Protein AF-A0A533RVC5-F1 (afdb_monomer_lite)

pLDDT: mean 84.2, std 9.55, range [47.84, 96.5]

Foldseek 3Di:
DEAEEQDDDQPDVCSVVVVVCCVPPVVYHYAHWDFPDWDDDPQWIWTWIARPVVRDIDIDTHNDDDDPDDDDDDPCNLVLLQQDPDEAEAEDAPVVVVVCVVVCVCVSNVVSRYHYDHDDDPLQDQCVVVVAAEDEDQDPVCQVRCCPRNVHHYHYDHPVVVSVVRND

Radius of gyration: 20.1 Å; chains: 1; bounding box: 45×34×50 Å

Secondary structure (DSSP, 8-state):
-EEEESS----STTHHHHHHHHHHTS--EEEES-EEEEEEETTEEEEEEEETTTTEEEEEEES-----PPP---TTHHHHHHH--S-EEEEE-HHHHHHHHHTTHHHHHHHTTEEEEES--GGGS-TTTTT--EEEES-HHHHHHHHHHS--EEEE--HHHHHHHH--

Structure (mmCIF, N/CA/C/O backbone):
data_AF-A0A533RVC5-F1
#
_entry.id   AF-A0A533RVC5-F1
#
loop_
_atom_site.group_PDB
_atom_site.id
_atom_site.type_symbol
_atom_site.label_atom_id
_atom_site.label_alt_id
_atom_site.label_comp_id
_atom_site.label_asym_id
_atom_site.label_entity_id
_atom_site.label_seq_id
_atom_site.pdbx_PDB_ins_code
_atom_site.Cartn_x
_atom_site.Cartn_y
_atom_site.Cartn_z
_atom_site.occupancy
_atom_site.B_iso_or_equiv
_atom_site.auth_seq_id
_atom_site.auth_comp_id
_atom_site.auth_asym_id
_atom_site.auth_atom_id
_atom_site.pdbx_PDB_model_num
ATOM 1 N N . ALA A 1 1 ? -3.484 5.896 18.925 1.00 89.25 1 ALA A N 1
ATOM 2 C CA . ALA A 1 1 ? -4.222 5.817 17.637 1.00 89.25 1 ALA A CA 1
ATOM 3 C C . ALA A 1 1 ? -5.089 4.557 17.621 1.00 89.25 1 ALA A C 1
ATOM 5 O O . ALA A 1 1 ? -4.753 3.626 18.343 1.00 89.25 1 ALA A O 1
ATOM 6 N N . TYR A 1 2 ? -6.160 4.513 16.820 1.00 93.38 2 TYR A N 1
ATOM 7 C CA . TYR A 1 2 ? -7.021 3.329 16.668 1.00 93.38 2 TYR A CA 1
ATOM 8 C C . TYR A 1 2 ? -6.838 2.712 15.279 1.00 93.38 2 TYR A C 1
ATOM 10 O O . TYR A 1 2 ? -6.911 3.425 14.279 1.00 93.38 2 TYR A O 1
ATOM 18 N N . ILE A 1 3 ? -6.613 1.399 15.211 1.00 94.94 3 ILE A N 1
ATOM 19 C CA . ILE A 1 3 ? -6.470 0.649 13.959 1.00 94.94 3 ILE A CA 1
ATOM 20 C C . ILE A 1 3 ? -7.536 -0.441 13.911 1.00 94.94 3 ILE A C 1
ATOM 22 O O . ILE A 1 3 ? -7.457 -1.431 14.636 1.00 94.94 3 ILE A O 1
ATOM 26 N N . PHE A 1 4 ? -8.513 -0.278 13.020 1.00 95.00 4 PHE A N 1
ATOM 27 C CA . PHE A 1 4 ? -9.471 -1.333 12.701 1.00 95.00 4 PHE A CA 1
ATOM 28 C C . PHE A 1 4 ? -8.859 -2.309 11.696 1.00 95.00 4 PHE A C 1
ATOM 30 O O . PHE A 1 4 ? -8.361 -1.897 10.645 1.00 95.00 4 PHE A O 1
ATOM 37 N N . TYR A 1 5 ? -8.899 -3.601 12.006 1.00 93.88 5 TYR A N 1
ATOM 38 C CA . TYR A 1 5 ? -8.309 -4.644 11.169 1.00 93.88 5 TYR A CA 1
ATOM 39 C C . TYR A 1 5 ? -9.141 -5.931 11.185 1.00 93.88 5 TYR A C 1
ATOM 41 O O . TYR A 1 5 ? -9.914 -6.175 12.102 1.00 93.88 5 TYR A O 1
ATOM 49 N N . ILE A 1 6 ? -8.965 -6.788 10.178 1.00 89.12 6 ILE A N 1
ATOM 50 C CA . ILE A 1 6 ? -9.551 -8.143 10.164 1.00 89.12 6 ILE A CA 1
ATOM 51 C C . ILE A 1 6 ? -8.480 -9.149 10.588 1.00 89.12 6 ILE A C 1
ATOM 53 O O . ILE A 1 6 ? -8.647 -9.876 11.567 1.00 89.12 6 ILE A O 1
ATOM 57 N N . ASP A 1 7 ? -7.355 -9.101 9.868 1.00 89.00 7 ASP A N 1
ATOM 58 C CA . ASP A 1 7 ? -6.158 -9.899 10.101 1.00 89.00 7 ASP A CA 1
ATOM 59 C C . ASP A 1 7 ? -4.928 -8.989 10.030 1.00 89.00 7 ASP A C 1
ATOM 61 O O . ASP A 1 7 ? -4.792 -8.186 9.099 1.00 89.00 7 ASP A O 1
ATOM 65 N N . ILE A 1 8 ? -4.023 -9.119 10.999 1.00 87.69 8 ILE A N 1
ATOM 66 C CA . ILE A 1 8 ? -2.701 -8.490 10.943 1.00 87.69 8 ILE A CA 1
ATOM 67 C C . ILE A 1 8 ? -1.817 -9.358 10.045 1.00 87.69 8 ILE A C 1
ATOM 69 O O . ILE A 1 8 ? -1.720 -10.570 10.222 1.00 87.69 8 ILE A O 1
ATOM 73 N N . ARG A 1 9 ? -1.192 -8.740 9.038 1.00 83.75 9 ARG A N 1
ATOM 74 C CA . ARG A 1 9 ? -0.320 -9.423 8.072 1.00 83.75 9 ARG A CA 1
ATOM 75 C C . ARG A 1 9 ? 1.128 -8.995 8.278 1.00 83.75 9 ARG A C 1
ATOM 77 O O . ARG A 1 9 ? 1.639 -8.134 7.569 1.00 83.75 9 ARG A O 1
ATOM 84 N N . SER A 1 10 ? 1.779 -9.628 9.244 1.00 88.38 10 SER A N 1
ATOM 85 C CA . SER A 1 10 ? 3.128 -9.325 9.741 1.00 88.38 10 SER A CA 1
ATOM 86 C C . SER A 1 10 ? 4.141 -10.442 9.436 1.00 88.38 10 SER A C 1
ATOM 88 O O . SER A 1 10 ? 5.075 -10.674 10.189 1.00 88.38 10 SER A O 1
ATOM 90 N N . GLY A 1 11 ? 4.009 -11.142 8.304 1.00 73.06 11 GLY A N 1
ATOM 91 C CA . GLY A 1 11 ? 4.849 -12.312 7.979 1.00 73.06 11 GLY A CA 1
ATOM 92 C C . GLY A 1 11 ? 6.324 -12.031 7.630 1.00 73.06 11 GLY A C 1
ATOM 93 O O . GLY A 1 11 ? 7.017 -12.939 7.177 1.00 73.06 11 GLY A O 1
ATOM 94 N N . GLY A 1 12 ? 6.800 -10.789 7.760 1.00 74.62 12 GLY A N 1
ATOM 95 C CA . GLY A 1 12 ? 8.182 -10.390 7.473 1.00 74.62 12 GLY A CA 1
ATOM 96 C C . GLY A 1 12 ? 9.062 -10.361 8.728 1.00 74.62 12 GLY A C 1
ATOM 97 O O . GLY A 1 12 ? 8.568 -10.195 9.840 1.00 74.62 12 GLY A O 1
ATOM 98 N N . LYS A 1 13 ? 10.388 -10.472 8.563 1.00 69.94 13 LYS A N 1
ATOM 99 C CA . LYS A 1 13 ? 11.336 -10.345 9.686 1.00 69.94 13 LYS A CA 1
ATOM 100 C C . LYS A 1 13 ? 11.194 -8.964 10.344 1.00 69.94 13 LYS A C 1
ATOM 102 O O . LYS A 1 13 ? 11.327 -7.955 9.653 1.00 69.94 13 LYS A O 1
ATOM 107 N N . GLY A 1 14 ? 10.966 -8.921 11.658 1.00 80.00 14 GLY A N 1
ATOM 108 C CA . GLY A 1 14 ? 10.821 -7.673 12.416 1.00 80.00 14 GLY A CA 1
ATOM 109 C C . GLY A 1 14 ? 9.409 -7.072 12.405 1.00 80.00 14 GLY A C 1
ATOM 110 O O . GLY A 1 14 ? 9.204 -6.011 12.990 1.00 80.00 14 GLY A O 1
ATOM 111 N N . TYR A 1 15 ? 8.448 -7.672 11.693 1.00 82.75 15 TYR A N 1
ATOM 112 C CA . TYR A 1 15 ? 7.117 -7.076 11.519 1.00 82.75 15 TYR A CA 1
ATOM 113 C C . TYR A 1 15 ? 6.226 -7.337 12.730 1.00 82.75 15 TYR A C 1
ATOM 115 O O . TYR A 1 15 ? 5.470 -6.454 13.124 1.00 82.75 15 TYR A O 1
ATOM 123 N N . GLU A 1 16 ? 6.326 -8.519 13.333 1.00 86.69 16 GLU A N 1
ATOM 124 C CA . GLU A 1 16 ? 5.582 -8.831 14.552 1.00 86.69 16 GLU A CA 1
ATOM 125 C C . GLU A 1 16 ? 6.093 -7.987 15.722 1.00 86.69 16 GLU A C 1
ATOM 127 O O . GLU A 1 16 ? 5.313 -7.416 16.47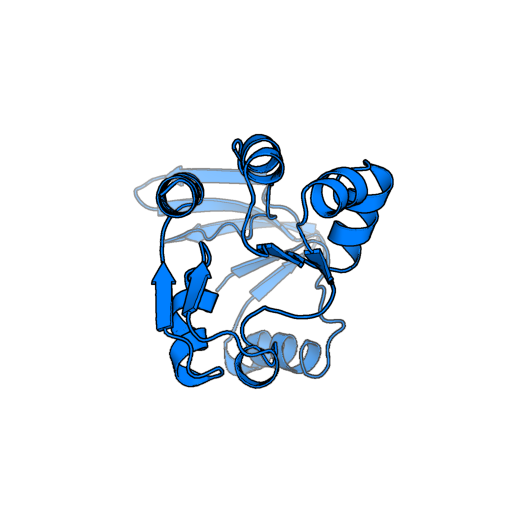8 1.00 86.69 16 GLU A O 1
ATOM 132 N N . GLU A 1 17 ? 7.411 -7.810 15.808 1.00 89.44 17 GLU A N 1
ATOM 133 C CA . GLU A 1 17 ? 8.057 -6.932 16.777 1.00 89.44 17 GLU A CA 1
ATOM 134 C C . GLU A 1 17 ? 7.629 -5.475 16.583 1.00 89.44 17 GLU A C 1
ATOM 136 O O . GLU A 1 17 ? 7.423 -4.760 17.559 1.00 89.44 17 GLU A O 1
ATOM 141 N N . PHE A 1 18 ? 7.435 -5.038 15.334 1.00 89.88 18 PHE A N 1
ATOM 142 C CA . PHE A 1 18 ? 6.899 -3.711 15.040 1.00 89.88 18 PHE A CA 1
ATOM 143 C C . PHE A 1 18 ? 5.457 -3.550 15.535 1.00 89.88 18 PHE A C 1
ATOM 145 O O . PHE A 1 18 ? 5.139 -2.535 16.152 1.00 89.88 18 PHE A O 1
ATOM 152 N N . VAL A 1 19 ? 4.590 -4.540 15.290 1.00 91.44 19 VAL A N 1
ATOM 153 C CA . VAL A 1 19 ? 3.204 -4.525 15.787 1.00 91.44 19 VAL A CA 1
ATOM 154 C C . VAL A 1 19 ? 3.195 -4.501 17.313 1.00 91.44 19 VAL A C 1
ATOM 156 O O . VAL A 1 19 ? 2.523 -3.658 17.901 1.00 91.44 19 VAL A O 1
ATOM 159 N N . LYS A 1 20 ? 3.988 -5.369 17.949 1.00 92.50 20 LYS A N 1
ATOM 160 C CA . LYS A 1 20 ? 4.125 -5.439 19.404 1.00 92.50 20 LYS A CA 1
ATOM 161 C C . LYS A 1 20 ? 4.577 -4.103 19.991 1.00 92.50 20 LYS A C 1
ATOM 163 O O . LYS A 1 20 ? 3.926 -3.591 20.895 1.00 92.50 20 LYS A O 1
ATOM 168 N N . ARG A 1 21 ? 5.624 -3.499 19.423 1.00 93.69 21 ARG A N 1
ATOM 169 C CA . ARG A 1 21 ? 6.123 -2.185 19.841 1.00 93.69 21 ARG A CA 1
ATOM 170 C C . ARG A 1 21 ? 5.061 -1.095 19.708 1.00 93.69 21 ARG A C 1
ATOM 172 O O . ARG A 1 21 ? 4.897 -0.296 20.619 1.00 93.69 21 ARG A O 1
ATOM 179 N N . ALA A 1 22 ? 4.305 -1.089 18.610 1.00 93.38 22 ALA A N 1
ATOM 180 C CA . ALA A 1 22 ? 3.236 -0.112 18.416 1.00 93.38 22 ALA A CA 1
ATOM 181 C C . ALA A 1 22 ? 2.151 -0.214 19.505 1.00 93.38 22 ALA A C 1
ATOM 183 O O . ALA A 1 22 ? 1.584 0.798 19.910 1.00 93.38 22 ALA A O 1
ATOM 184 N N . VAL A 1 23 ? 1.858 -1.421 19.996 1.00 94.19 23 VAL A N 1
ATOM 185 C CA . VAL A 1 23 ? 0.913 -1.609 21.107 1.00 94.19 23 VAL A CA 1
ATOM 186 C C . VAL A 1 23 ? 1.542 -1.219 22.447 1.00 94.19 23 VAL A C 1
ATOM 188 O O . VAL A 1 23 ? 0.932 -0.466 23.201 1.00 94.19 23 VAL A O 1
ATOM 191 N N . GLU A 1 24 ? 2.740 -1.725 22.746 1.00 94.69 24 GLU A N 1
ATOM 192 C CA . GLU A 1 24 ? 3.369 -1.615 24.071 1.00 94.69 24 GLU A CA 1
ATOM 193 C C . GLU A 1 24 ? 4.001 -0.245 24.343 1.00 94.69 24 GLU A C 1
ATOM 195 O O . GLU A 1 24 ? 3.880 0.271 25.451 1.00 94.69 24 GLU A O 1
ATOM 200 N N . GLU A 1 25 ? 4.665 0.348 23.350 1.00 95.06 25 GLU A N 1
ATOM 201 C CA . GLU A 1 25 ? 5.412 1.604 23.498 1.00 95.06 25 GLU A CA 1
ATOM 202 C C . GLU A 1 25 ? 4.613 2.809 22.982 1.00 95.06 25 GLU A C 1
ATOM 204 O O . GLU A 1 25 ? 4.588 3.853 23.632 1.00 95.06 25 GLU A O 1
ATOM 209 N N . ASP A 1 26 ? 3.910 2.662 21.851 1.00 93.94 26 ASP A N 1
ATOM 210 C CA . ASP A 1 26 ? 3.204 3.779 21.196 1.00 93.94 26 ASP A CA 1
ATOM 211 C C . ASP A 1 26 ? 1.712 3.880 21.585 1.00 93.94 26 ASP A C 1
ATOM 213 O O . ASP A 1 26 ? 1.005 4.799 21.153 1.00 93.94 26 ASP A O 1
ATOM 217 N N . GLY A 1 27 ? 1.197 2.931 22.378 1.00 93.50 27 GLY A N 1
ATOM 218 C CA . GLY A 1 27 ? -0.194 2.922 22.846 1.00 93.50 27 GLY A CA 1
ATOM 219 C C . GLY A 1 27 ? -1.230 2.811 21.719 1.00 93.50 27 GLY A C 1
ATOM 220 O O . GLY A 1 27 ? -2.330 3.369 21.806 1.00 93.50 27 GLY A O 1
ATOM 221 N N . VAL A 1 28 ? -0.884 2.146 20.613 1.00 95.31 28 VAL A N 1
ATOM 222 C CA . VAL A 1 28 ? -1.802 1.920 19.492 1.00 95.31 28 VAL A CA 1
ATOM 223 C C . VAL A 1 28 ? -2.806 0.826 19.845 1.00 95.31 28 VAL A C 1
ATOM 225 O O . VAL A 1 28 ? -2.441 -0.293 20.197 1.00 95.31 28 VAL A O 1
ATOM 228 N N . LEU A 1 29 ? -4.093 1.135 19.688 1.00 93.62 29 LEU A N 1
ATOM 229 C CA . LEU A 1 29 ? -5.187 0.202 19.935 1.00 93.62 29 LEU A CA 1
ATOM 230 C C . LEU A 1 29 ? -5.608 -0.473 18.632 1.00 93.62 29 LEU A C 1
ATOM 232 O O . LEU A 1 29 ? -6.155 0.166 17.731 1.00 93.62 29 LEU A O 1
ATOM 236 N N . TYR A 1 30 ? -5.371 -1.780 18.548 1.00 94.12 30 TYR A N 1
ATOM 237 C CA . TYR A 1 30 ? -5.829 -2.621 17.448 1.00 94.12 30 TYR A CA 1
ATOM 238 C C . TYR A 1 30 ? -7.203 -3.202 17.778 1.00 94.12 30 TYR A C 1
ATOM 240 O O . TYR A 1 30 ? -7.345 -4.017 18.686 1.00 94.12 30 TYR A O 1
ATOM 248 N N . LEU A 1 31 ? -8.212 -2.797 17.014 1.00 94.75 31 LEU A N 1
ATOM 249 C CA . LEU A 1 31 ? -9.593 -3.247 17.152 1.00 94.75 31 LEU A CA 1
ATOM 250 C C . LEU A 1 31 ? -9.890 -4.246 16.041 1.00 94.75 31 LEU A C 1
ATOM 252 O O . LEU A 1 31 ? -9.822 -3.905 14.854 1.00 94.75 31 LEU A O 1
ATOM 256 N N . ARG A 1 32 ? -10.197 -5.493 16.404 1.00 95.19 32 ARG A N 1
ATOM 257 C CA . ARG A 1 32 ? -10.421 -6.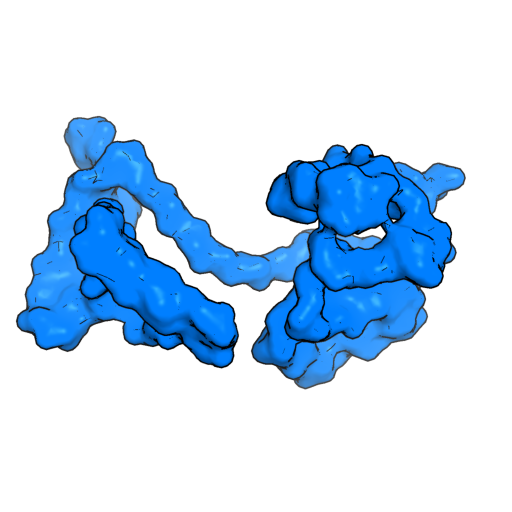524 15.394 1.00 95.19 32 ARG A CA 1
ATOM 258 C C . ARG A 1 32 ? -11.843 -6.412 14.882 1.00 95.19 32 ARG A C 1
ATOM 260 O O . ARG A 1 32 ? -12.760 -6.978 15.456 1.00 95.19 32 ARG A O 1
ATOM 267 N N . GLY A 1 33 ? -12.038 -5.753 13.760 1.00 89.75 33 GLY A N 1
ATOM 268 C CA . GLY A 1 33 ? -13.291 -5.771 13.034 1.00 89.75 33 GLY A CA 1
ATOM 269 C C . GLY A 1 33 ? -13.321 -4.743 11.921 1.00 89.75 33 GLY A C 1
ATOM 270 O O . GLY A 1 33 ? -12.327 -4.091 11.600 1.00 89.75 33 GLY A O 1
ATOM 271 N N . LYS A 1 34 ? -14.481 -4.642 11.276 1.00 87.00 34 LYS A N 1
ATOM 272 C CA . LYS A 1 34 ? -14.690 -3.721 10.161 1.00 87.00 34 LYS A CA 1
ATOM 273 C C . LYS A 1 34 ? -15.399 -2.467 10.647 1.00 87.00 34 LYS A C 1
ATOM 275 O O . LYS A 1 34 ? -16.362 -2.543 11.405 1.00 87.00 34 LYS A O 1
ATOM 280 N N . VAL A 1 35 ? -14.944 -1.332 10.131 1.00 93.69 35 VAL A N 1
ATOM 281 C CA . VAL A 1 35 ? -15.682 -0.072 10.194 1.00 93.69 35 VAL A CA 1
ATOM 282 C C . VAL A 1 35 ? -16.949 -0.222 9.352 1.00 93.69 35 VAL A C 1
ATOM 284 O O . VAL A 1 35 ? -16.879 -0.630 8.191 1.00 93.69 35 VAL A O 1
ATOM 287 N N . SER A 1 36 ? -18.099 0.074 9.947 1.00 93.81 36 SER A N 1
ATOM 288 C CA . SER A 1 36 ? -19.409 0.037 9.297 1.00 93.81 36 SER A CA 1
ATOM 289 C C . SER A 1 36 ? -19.740 1.369 8.632 1.00 93.81 36 SER A C 1
ATOM 291 O O . SER A 1 36 ? -20.302 1.386 7.537 1.00 93.81 36 SER A O 1
ATOM 293 N N . LYS A 1 37 ? -19.378 2.489 9.271 1.00 94.69 37 LYS A N 1
ATOM 294 C CA . LYS A 1 37 ? -19.710 3.832 8.793 1.00 94.69 37 LYS A CA 1
ATOM 295 C C . LYS A 1 37 ? -18.679 4.861 9.250 1.00 94.69 37 LYS A C 1
ATOM 297 O O . LYS A 1 37 ? -18.182 4.795 10.370 1.00 94.69 37 LYS A O 1
ATOM 302 N N . ILE A 1 38 ? -18.403 5.827 8.377 1.00 94.94 38 ILE A N 1
ATOM 303 C CA . ILE A 1 38 ? -17.619 7.028 8.679 1.00 94.94 38 ILE A CA 1
ATOM 304 C C . ILE A 1 38 ? -18.462 8.229 8.260 1.00 94.94 38 ILE A C 1
ATOM 306 O O . ILE A 1 38 ? -19.015 8.224 7.158 1.00 94.94 38 ILE A O 1
ATOM 310 N N . PHE A 1 39 ? -18.608 9.220 9.132 1.00 95.12 39 PHE A N 1
ATOM 311 C CA . PHE A 1 39 ? -19.390 10.425 8.857 1.00 95.12 39 PHE A CA 1
ATOM 312 C C . PHE A 1 39 ? -18.934 11.581 9.747 1.00 95.12 39 PHE A C 1
ATOM 314 O O . PHE A 1 39 ? -18.307 11.361 10.777 1.00 95.12 39 PHE A O 1
ATOM 321 N N . GLU A 1 40 ? -19.236 12.811 9.348 1.00 94.75 40 GLU A N 1
ATOM 322 C CA . GLU A 1 40 ? -18.961 13.988 10.170 1.00 94.75 40 GLU A CA 1
ATOM 323 C C . GLU A 1 40 ? -20.145 14.298 11.086 1.00 94.75 40 GLU A C 1
ATOM 325 O O . GLU A 1 40 ? -21.300 14.274 10.657 1.00 94.75 40 GLU A O 1
ATOM 330 N N . GLU A 1 41 ? -19.854 14.612 12.345 1.00 92.38 41 GLU A N 1
ATOM 331 C CA . GLU A 1 41 ? -20.833 15.076 13.324 1.00 92.38 41 GLU A CA 1
ATOM 332 C C . GLU A 1 41 ? -20.161 16.069 14.280 1.00 92.38 41 GLU A C 1
ATOM 334 O O . GLU A 1 41 ? -19.078 15.810 14.801 1.00 92.38 41 GLU A O 1
ATOM 339 N N . ASN A 1 42 ? -20.788 17.230 14.501 1.00 89.69 42 ASN A N 1
ATOM 340 C CA . ASN A 1 42 ? -20.290 18.278 15.405 1.00 89.69 42 ASN A CA 1
ATOM 341 C C . ASN A 1 42 ? -18.824 18.701 15.151 1.00 89.69 42 ASN A C 1
ATOM 343 O O . ASN A 1 42 ? -18.083 18.994 16.088 1.00 89.69 42 ASN A O 1
ATOM 347 N N . GLY A 1 43 ? -18.398 18.725 13.883 1.00 89.12 43 GLY A N 1
ATOM 348 C CA . GLY A 1 43 ? -17.039 19.118 13.489 1.00 89.12 43 GLY A CA 1
ATOM 349 C C . GLY A 1 43 ? -15.961 18.057 13.738 1.00 89.12 43 GLY A C 1
ATOM 350 O O . GLY A 1 43 ? -14.781 18.361 13.589 1.00 89.12 43 GLY A O 1
ATOM 351 N N . LYS A 1 44 ? -16.346 16.827 14.100 1.00 90.31 44 LYS A N 1
ATOM 352 C CA . LYS A 1 44 ? -15.449 15.671 14.216 1.00 90.31 44 LYS A CA 1
ATOM 353 C C . LYS A 1 44 ? -15.824 14.583 13.220 1.00 90.31 44 LYS A C 1
ATOM 355 O O . LYS A 1 44 ? -16.977 14.487 12.800 1.00 90.31 44 LYS A O 1
ATOM 360 N N . VAL A 1 45 ? -14.863 13.727 12.879 1.00 93.88 45 VAL A N 1
ATOM 361 C CA . VAL A 1 45 ? -15.112 12.540 12.057 1.00 93.88 45 VAL A CA 1
ATOM 362 C C . VAL A 1 45 ? -15.425 11.362 12.973 1.00 93.88 45 VAL A C 1
ATOM 364 O O . VAL A 1 45 ? -14.558 10.875 13.696 1.00 93.88 45 VAL A O 1
ATOM 367 N N . LYS A 1 46 ? -16.664 10.878 12.932 1.00 95.94 46 LYS A N 1
ATOM 368 C CA . LYS A 1 46 ? -17.104 9.685 13.652 1.00 95.94 46 LYS A CA 1
ATOM 369 C C . LYS A 1 46 ? -16.804 8.425 12.862 1.00 95.94 46 LYS A C 1
ATOM 371 O O . LYS A 1 46 ? -17.126 8.327 11.676 1.00 95.94 46 LYS A O 1
ATOM 376 N N . VAL A 1 47 ? -16.231 7.438 13.542 1.00 96.50 47 VAL A N 1
ATOM 377 C CA . VAL A 1 47 ? -15.953 6.103 13.008 1.00 96.50 47 VAL A CA 1
ATOM 378 C C . VAL A 1 47 ? -16.723 5.080 13.827 1.00 96.50 47 VAL A C 1
ATOM 380 O O . VAL A 1 47 ? -16.446 4.888 15.009 1.00 96.50 47 VAL A O 1
ATOM 383 N N . TRP A 1 48 ? -17.685 4.419 13.191 1.00 96.50 48 TRP A N 1
ATOM 384 C CA . TRP A 1 48 ? -18.460 3.336 13.788 1.00 96.50 48 TRP A CA 1
ATOM 385 C C . TRP A 1 48 ? -17.938 1.994 13.297 1.00 96.50 48 TRP A C 1
ATOM 387 O O . TRP A 1 48 ? -17.732 1.794 12.098 1.00 96.50 48 TRP A O 1
ATOM 397 N N . GLY A 1 49 ? -17.750 1.054 14.212 1.00 94.69 49 GLY A N 1
ATOM 398 C CA . GLY A 1 49 ? -17.318 -0.302 13.904 1.00 94.69 49 GLY A CA 1
ATOM 399 C C . GLY A 1 49 ? -17.685 -1.270 15.016 1.00 94.69 49 GLY A C 1
ATOM 400 O O . GLY A 1 49 ? -18.351 -0.911 15.979 1.00 94.69 49 GLY A O 1
ATOM 401 N N . VAL A 1 50 ? -17.232 -2.508 14.876 1.00 93.94 50 VAL A N 1
ATOM 402 C CA . VAL A 1 50 ? -17.401 -3.550 15.893 1.00 93.94 50 VAL A CA 1
ATOM 403 C C . VAL A 1 50 ? -16.029 -4.102 16.224 1.00 93.94 50 VAL A C 1
ATOM 405 O O . VAL A 1 50 ? -15.264 -4.406 15.308 1.00 93.94 50 VAL A O 1
ATOM 408 N N . ASP A 1 51 ? -15.723 -4.264 17.506 1.00 94.56 51 ASP A N 1
ATOM 409 C CA . ASP A 1 51 ? -14.615 -5.112 17.928 1.00 94.56 51 ASP A CA 1
ATOM 410 C C . ASP A 1 51 ? -15.126 -6.538 18.133 1.00 94.56 51 ASP A C 1
ATOM 412 O O . ASP A 1 51 ? -15.808 -6.862 19.099 1.00 94.56 51 ASP A O 1
ATOM 416 N N . THR A 1 52 ? -14.788 -7.409 17.194 1.00 93.06 52 THR A N 1
ATOM 417 C CA . THR A 1 52 ? -15.188 -8.816 17.169 1.00 93.06 52 THR A CA 1
ATOM 418 C C . THR A 1 52 ? -14.536 -9.651 18.267 1.00 93.06 52 THR A C 1
ATOM 420 O O . THR A 1 52 ? -15.015 -10.753 18.521 1.00 93.06 52 THR A O 1
ATOM 423 N N . LEU A 1 53 ? -13.470 -9.168 18.920 1.00 92.00 53 LEU A N 1
ATOM 424 C CA . LEU A 1 53 ? -12.883 -9.869 20.067 1.00 92.00 53 LEU A CA 1
ATOM 425 C C . LEU A 1 53 ? -13.708 -9.655 21.336 1.00 92.00 53 LEU A C 1
ATOM 427 O O . LEU A 1 53 ? -13.948 -10.611 22.069 1.00 92.00 53 LEU A O 1
ATOM 431 N N . SER A 1 54 ? -14.164 -8.426 21.587 1.00 92.31 54 SER A N 1
ATOM 432 C CA . SER A 1 54 ? -15.026 -8.120 22.737 1.00 92.31 54 SER A CA 1
ATOM 433 C C . SER A 1 54 ? -16.526 -8.237 22.450 1.00 92.31 54 SER A C 1
ATOM 435 O O . SER A 1 54 ? -17.320 -8.265 23.388 1.00 92.31 54 SER A O 1
ATOM 437 N N . GLY A 1 55 ? -16.923 -8.295 21.176 1.00 91.00 55 GLY A N 1
ATOM 438 C CA . GLY A 1 55 ? -18.319 -8.292 20.735 1.00 91.00 55 GLY A CA 1
ATOM 439 C C . GLY A 1 55 ? -19.020 -6.942 20.904 1.00 91.00 55 GLY A C 1
ATOM 440 O O . GLY A 1 55 ? -20.248 -6.899 20.892 1.00 91.00 55 GLY A O 1
ATOM 441 N N . LYS A 1 56 ? -18.268 -5.856 21.107 1.00 93.19 56 LYS A N 1
ATOM 442 C CA . LYS A 1 56 ? -18.818 -4.528 21.391 1.00 93.19 56 LYS A CA 1
ATOM 443 C C . LYS A 1 56 ? -18.839 -3.646 20.153 1.00 93.19 56 LYS A C 1
ATOM 445 O O . LYS A 1 56 ? -17.897 -3.652 19.355 1.00 93.19 56 LYS A O 1
ATOM 450 N N . ASP A 1 57 ? -19.881 -2.831 20.066 1.00 95.00 57 ASP A N 1
ATOM 451 C CA . ASP A 1 57 ? -19.909 -1.689 19.163 1.00 95.00 57 ASP A CA 1
ATOM 452 C C . ASP A 1 57 ? -18.882 -0.657 19.632 1.00 95.00 57 ASP A C 1
ATOM 454 O O . ASP A 1 57 ? -18.780 -0.346 20.823 1.00 95.00 57 ASP A O 1
ATOM 458 N N . ILE A 1 58 ? -18.096 -0.153 18.686 1.00 95.38 58 ILE A N 1
ATOM 459 C CA . ILE A 1 58 ? -17.070 0.852 18.925 1.00 95.38 58 ILE A CA 1
ATOM 460 C C . ILE A 1 58 ? -17.424 2.110 18.148 1.00 95.38 58 ILE A C 1
ATOM 462 O O . ILE A 1 58 ? -17.650 2.077 16.936 1.00 95.38 58 ILE A O 1
ATOM 466 N N . GLU A 1 59 ? -17.385 3.229 18.856 1.00 95.12 59 GLU A N 1
ATOM 467 C CA . GLU A 1 59 ? -17.510 4.566 18.304 1.00 95.12 59 GLU A CA 1
ATOM 468 C C . GLU A 1 59 ? -16.252 5.363 18.651 1.00 95.12 59 GLU A C 1
ATOM 470 O O . GLU A 1 59 ? -15.859 5.452 19.815 1.00 95.12 59 GLU A O 1
AT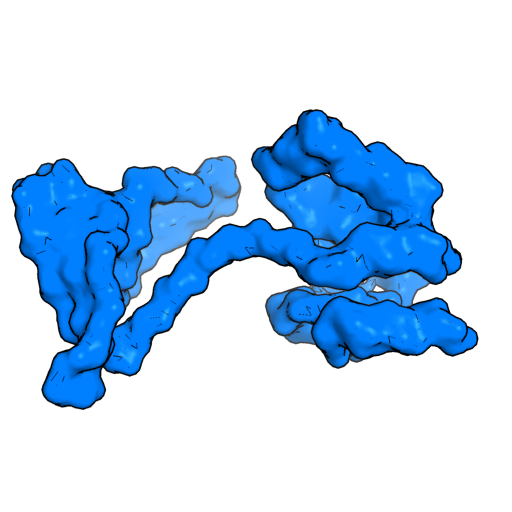OM 475 N N . VAL A 1 60 ? -15.597 5.910 17.627 1.00 94.56 60 VAL A N 1
ATOM 476 C CA . VAL A 1 60 ? -14.400 6.740 17.781 1.00 94.56 60 VAL A CA 1
ATOM 477 C C . VAL A 1 60 ? -14.660 8.109 17.174 1.00 94.56 60 VAL A C 1
ATOM 479 O O . VAL A 1 60 ? -14.933 8.217 15.979 1.00 94.56 60 VAL A O 1
ATOM 482 N N . ASP A 1 61 ? -14.508 9.147 17.990 1.00 95.06 61 ASP A N 1
ATOM 483 C CA . ASP A 1 61 ? -14.408 10.528 17.530 1.00 95.06 61 ASP A CA 1
ATOM 484 C C . ASP A 1 61 ? -12.952 10.803 17.130 1.00 95.06 61 ASP A C 1
ATOM 486 O O . ASP A 1 61 ? -12.059 10.818 17.980 1.00 95.06 61 ASP A O 1
ATOM 490 N N . ALA A 1 62 ? -12.705 11.006 15.838 1.00 92.69 62 ALA A N 1
ATOM 491 C CA . ALA A 1 62 ? -11.379 11.244 15.284 1.00 92.69 62 ALA A CA 1
ATOM 492 C C . ALA A 1 62 ? -11.275 12.637 14.648 1.00 92.69 62 ALA A C 1
ATOM 494 O O . ALA A 1 62 ? -12.183 13.092 13.951 1.00 92.69 62 ALA A O 1
ATOM 495 N N . ASP A 1 63 ? -10.121 13.281 14.823 1.00 92.75 63 ASP A N 1
ATOM 496 C CA . ASP A 1 63 ? -9.776 14.507 14.089 1.00 92.75 63 ASP A CA 1
ATOM 497 C C . ASP A 1 63 ? -9.383 14.200 12.632 1.00 92.75 63 ASP A C 1
ATOM 499 O O . ASP A 1 63 ? -9.456 15.056 11.754 1.00 92.75 63 ASP A O 1
ATOM 503 N N . MET A 1 64 ? -8.952 12.963 12.360 1.00 91.25 64 MET A N 1
ATOM 504 C CA . MET A 1 64 ? -8.517 12.503 11.044 1.00 91.25 64 MET A CA 1
ATOM 505 C C . MET A 1 64 ? -8.715 10.994 10.910 1.00 91.25 64 MET A C 1
ATOM 507 O O . MET A 1 64 ? -8.364 10.229 11.809 1.00 91.25 64 MET A O 1
ATOM 511 N N . VAL A 1 65 ? -9.209 10.556 9.752 1.00 92.94 65 VAL A N 1
ATOM 512 C CA . VAL A 1 65 ? -9.327 9.135 9.408 1.00 92.94 65 VAL A CA 1
ATOM 513 C C . VAL A 1 65 ? -8.414 8.814 8.235 1.00 92.94 65 VAL A C 1
ATOM 515 O O . VAL A 1 65 ? -8.500 9.431 7.175 1.00 92.94 65 VAL A O 1
ATOM 518 N N . VAL A 1 66 ? -7.547 7.818 8.417 1.00 92.88 66 VAL A N 1
ATOM 519 C CA . VAL A 1 66 ? -6.635 7.333 7.377 1.00 92.88 66 VAL A CA 1
ATOM 520 C C . VAL A 1 66 ? -7.170 6.024 6.808 1.00 92.88 66 VAL A C 1
ATOM 522 O O . VAL A 1 66 ? -7.302 5.030 7.521 1.00 92.88 66 VAL A O 1
ATOM 525 N N . LEU A 1 67 ? -7.458 6.004 5.505 1.00 89.00 67 LEU A N 1
ATOM 526 C CA . LEU A 1 67 ? -7.900 4.799 4.805 1.00 89.00 67 LEU A CA 1
ATOM 527 C C . LEU A 1 67 ? -6.690 4.031 4.259 1.00 89.00 67 LEU A C 1
ATOM 529 O O . LEU A 1 67 ? -6.042 4.468 3.308 1.00 89.00 67 LEU A O 1
ATOM 533 N N . ALA A 1 68 ? -6.414 2.852 4.821 1.00 83.94 68 ALA A N 1
ATOM 534 C CA . ALA A 1 68 ? -5.391 1.927 4.325 1.00 83.94 68 ALA A CA 1
ATOM 535 C C . ALA A 1 68 ? -5.867 1.201 3.047 1.00 83.94 68 ALA A C 1
ATOM 537 O O . ALA A 1 68 ? -6.138 -0.000 3.046 1.00 83.94 68 ALA A O 1
ATOM 538 N N . MET A 1 69 ? -6.044 1.953 1.958 1.00 75.12 69 MET A N 1
ATOM 539 C CA . MET A 1 69 ? -6.607 1.447 0.705 1.00 75.12 69 MET A CA 1
ATOM 540 C C . MET A 1 69 ? -5.658 0.487 -0.020 1.00 75.12 69 MET A C 1
ATOM 542 O O . MET A 1 69 ? -4.442 0.675 -0.052 1.00 75.12 69 MET A O 1
ATOM 546 N N . ALA A 1 70 ? -6.236 -0.523 -0.673 1.00 64.81 70 ALA A N 1
ATOM 547 C CA . ALA A 1 70 ? -5.502 -1.379 -1.594 1.00 64.81 70 ALA A CA 1
ATOM 548 C C . ALA A 1 70 ? -5.089 -0.609 -2.860 1.00 64.81 70 ALA A C 1
ATOM 550 O O . ALA A 1 70 ? -5.791 0.298 -3.315 1.00 64.81 70 ALA A O 1
ATOM 551 N N . MET A 1 71 ? -3.977 -1.022 -3.471 1.00 60.94 71 MET A N 1
ATOM 552 C CA . MET A 1 71 ? -3.561 -0.505 -4.775 1.00 60.94 71 MET A CA 1
ATOM 553 C C . MET A 1 71 ? -4.574 -0.910 -5.852 1.00 60.94 71 MET A C 1
ATOM 555 O O . MET A 1 71 ? -5.029 -2.055 -5.897 1.00 60.94 71 MET A O 1
ATOM 559 N N . ARG A 1 72 ? -4.891 0.022 -6.752 1.00 61.78 72 ARG A N 1
ATOM 560 C CA . ARG A 1 72 ? -5.634 -0.242 -7.988 1.00 61.78 72 ARG A CA 1
ATOM 561 C C . ARG A 1 72 ? -4.777 0.167 -9.183 1.00 61.78 72 ARG A C 1
ATOM 563 O O . ARG A 1 72 ? -4.096 1.188 -9.086 1.00 61.78 72 ARG A O 1
ATOM 570 N N . PRO A 1 73 ? -4.806 -0.588 -10.295 1.00 56.09 73 PRO A N 1
ATOM 571 C CA . PRO A 1 73 ? -4.154 -0.143 -11.518 1.00 56.09 73 PRO A CA 1
ATOM 572 C C . PRO A 1 73 ? -4.747 1.200 -11.961 1.00 56.09 73 PRO A C 1
ATOM 574 O O . PRO A 1 73 ? -5.956 1.426 -11.847 1.00 56.09 73 PRO A O 1
ATOM 577 N N . SER A 1 74 ? -3.892 2.102 -12.444 1.00 69.25 74 SER A N 1
ATOM 578 C CA . SER A 1 74 ? -4.335 3.380 -13.001 1.00 69.25 74 SER A CA 1
ATOM 579 C C . SER A 1 74 ? -5.147 3.148 -14.280 1.00 69.25 74 SER A C 1
ATOM 581 O O . SER A 1 74 ? -4.917 2.182 -15.009 1.00 69.25 74 SER A O 1
ATOM 583 N N . LYS A 1 75 ? -6.101 4.042 -14.584 1.00 68.94 75 LYS A N 1
ATOM 584 C CA . LYS A 1 75 ? -6.939 3.934 -15.797 1.00 68.94 75 LYS A CA 1
ATOM 585 C C . LYS A 1 75 ? -6.103 3.874 -17.085 1.00 68.94 75 LYS A C 1
ATOM 587 O O . LYS A 1 75 ? -6.505 3.217 -18.035 1.00 68.94 75 LYS A O 1
ATOM 592 N N . GLY A 1 76 ? -4.940 4.527 -17.096 1.00 64.56 76 GLY A N 1
ATOM 593 C CA . GLY A 1 76 ? -4.005 4.543 -18.221 1.00 64.56 76 GLY A CA 1
ATOM 594 C C . GLY A 1 76 ? -3.026 3.369 -18.271 1.00 64.56 76 GLY A C 1
ATOM 595 O O . GLY A 1 76 ? -2.187 3.353 -19.161 1.00 64.56 76 GLY A O 1
ATOM 596 N N . ALA A 1 77 ? -3.088 2.394 -17.356 1.00 63.78 77 ALA A N 1
ATOM 597 C CA . ALA A 1 77 ? -2.078 1.334 -17.273 1.00 63.78 77 ALA A CA 1
ATOM 598 C C . ALA A 1 77 ? -1.988 0.463 -18.543 1.00 63.78 77 ALA A C 1
ATOM 600 O O . ALA A 1 77 ? -0.891 0.072 -18.941 1.00 63.78 77 ALA A O 1
ATOM 601 N N . GLU A 1 78 ? -3.113 0.180 -19.208 1.00 64.50 78 GLU A N 1
ATOM 602 C CA . GLU A 1 78 ? -3.110 -0.592 -20.462 1.00 64.50 78 GLU A CA 1
ATOM 603 C C . GLU A 1 78 ? -2.574 0.218 -21.650 1.00 64.50 78 GLU A C 1
ATOM 605 O O . GLU A 1 78 ? -1.808 -0.303 -22.460 1.00 64.50 78 GLU A O 1
ATOM 610 N N . GLU A 1 79 ? -2.945 1.496 -21.752 1.00 67.00 79 GLU A N 1
ATOM 611 C CA . GLU A 1 79 ? -2.429 2.391 -22.795 1.00 67.00 79 GLU A CA 1
ATOM 612 C C . GLU A 1 79 ? -0.945 2.686 -22.597 1.00 67.00 79 GLU A C 1
ATOM 614 O O . GLU A 1 79 ? -0.186 2.728 -23.564 1.00 67.00 79 GLU A O 1
ATOM 619 N N . LEU A 1 80 ? -0.518 2.802 -21.338 1.00 64.31 80 LEU A N 1
ATOM 620 C CA . LEU A 1 80 ? 0.884 2.876 -20.980 1.00 64.31 80 LEU A CA 1
ATOM 621 C C . LEU A 1 80 ? 1.625 1.667 -21.527 1.00 64.31 80 LEU A C 1
ATOM 623 O O . LEU A 1 80 ? 2.565 1.854 -22.283 1.00 64.31 80 LEU A O 1
ATOM 627 N N . ALA A 1 81 ? 1.166 0.450 -21.225 1.00 63.81 81 ALA A N 1
ATOM 628 C CA . ALA A 1 81 ? 1.811 -0.773 -21.691 1.00 63.81 81 ALA A CA 1
ATOM 629 C C . ALA A 1 81 ? 2.091 -0.736 -23.210 1.00 63.81 81 ALA A C 1
ATOM 631 O O . ALA A 1 81 ? 3.216 -0.976 -23.637 1.00 63.81 81 ALA A O 1
ATOM 632 N N . LYS A 1 82 ? 1.117 -0.326 -24.031 1.00 64.88 82 LYS A N 1
ATOM 633 C CA . LYS A 1 82 ? 1.253 -0.292 -25.502 1.00 64.88 82 LYS A CA 1
ATOM 634 C C . LYS A 1 82 ? 2.285 0.711 -26.034 1.00 64.88 82 LYS A C 1
ATOM 636 O O . LYS A 1 82 ? 2.769 0.535 -27.149 1.00 64.88 82 LYS A O 1
ATOM 641 N N . LYS A 1 83 ? 2.592 1.776 -25.292 1.00 68.75 83 LYS A N 1
ATOM 642 C CA . LYS A 1 83 ? 3.401 2.912 -25.774 1.00 68.75 83 LYS A CA 1
ATOM 643 C C . LYS A 1 83 ? 4.879 2.841 -25.380 1.00 68.75 83 LYS A C 1
ATOM 645 O O . LYS A 1 83 ? 5.653 3.742 -25.706 1.00 68.75 83 LYS A O 1
ATOM 650 N N . LEU A 1 84 ? 5.295 1.797 -24.667 1.00 62.19 84 LEU A N 1
ATOM 651 C CA . LEU A 1 84 ? 6.592 1.780 -23.997 1.00 62.19 84 LEU A CA 1
ATOM 652 C C . LEU A 1 84 ? 7.760 1.409 -24.905 1.00 62.19 84 LEU A C 1
ATOM 654 O O . LEU A 1 84 ? 7.838 0.313 -25.446 1.00 62.19 84 LEU A O 1
ATOM 658 N N . LYS A 1 85 ? 8.731 2.328 -24.985 1.00 65.31 85 LYS A N 1
ATOM 659 C CA . LYS A 1 85 ? 10.072 2.096 -25.557 1.00 65.31 85 LYS A CA 1
ATOM 660 C C . LYS A 1 85 ? 11.177 1.983 -24.496 1.00 65.31 85 LYS A C 1
ATOM 662 O O . LYS A 1 85 ? 12.285 1.562 -24.812 1.00 65.31 85 LYS A O 1
ATOM 667 N N . LYS A 1 86 ? 10.900 2.385 -23.249 1.00 73.50 86 LYS A N 1
ATOM 668 C CA . LYS A 1 86 ? 11.836 2.344 -22.110 1.00 73.50 86 LYS A CA 1
ATOM 669 C C . LYS A 1 86 ? 11.386 1.277 -21.100 1.00 73.50 86 LYS A C 1
ATOM 671 O O . LYS A 1 86 ? 10.183 1.051 -20.978 1.00 73.50 86 LYS A O 1
ATOM 676 N N . PRO A 1 87 ? 12.314 0.634 -20.369 1.00 75.00 87 PRO A N 1
ATOM 677 C CA . PRO A 1 87 ? 11.968 -0.424 -19.424 1.00 75.00 87 PRO A CA 1
ATOM 678 C C . PRO A 1 87 ? 11.131 0.123 -18.261 1.00 75.00 87 PRO A C 1
ATOM 680 O O . PRO A 1 87 ? 11.601 0.973 -17.507 1.00 75.00 87 PRO A O 1
ATOM 683 N N . ILE A 1 88 ? 9.913 -0.397 -18.092 1.00 79.88 88 ILE A N 1
ATOM 684 C CA . ILE A 1 88 ? 9.071 -0.141 -16.915 1.00 79.88 88 ILE A CA 1
ATOM 685 C C . ILE A 1 88 ? 9.160 -1.302 -15.940 1.00 79.88 88 ILE A C 1
ATOM 687 O O . ILE A 1 88 ? 9.152 -2.462 -16.340 1.00 79.88 88 ILE A O 1
ATOM 691 N N . TRP A 1 89 ? 9.205 -0.967 -14.654 1.00 84.38 89 TRP A N 1
ATOM 692 C CA . TRP A 1 89 ? 9.188 -1.916 -13.551 1.00 84.38 89 TRP A CA 1
ATOM 693 C C . TRP A 1 89 ? 7.944 -1.685 -12.698 1.00 84.38 89 TRP A C 1
ATOM 695 O O . TRP A 1 89 ? 7.743 -0.601 -12.157 1.00 84.38 89 TRP A O 1
ATOM 705 N N . ILE A 1 90 ? 7.114 -2.717 -12.570 1.00 85.06 90 ILE A N 1
ATOM 706 C CA . ILE A 1 90 ? 5.943 -2.741 -11.698 1.00 85.06 90 ILE A CA 1
ATOM 707 C C . ILE A 1 90 ? 6.279 -3.622 -10.500 1.00 85.06 90 ILE A C 1
ATOM 709 O O . ILE A 1 90 ? 6.236 -4.849 -10.582 1.00 85.06 90 ILE A O 1
ATOM 713 N N . CYS A 1 91 ? 6.624 -2.984 -9.386 1.00 84.81 91 CYS A N 1
ATOM 714 C CA . CYS A 1 91 ? 6.877 -3.652 -8.114 1.00 84.81 91 CYS A CA 1
ATOM 715 C C . CYS A 1 91 ? 5.553 -3.903 -7.383 1.00 84.81 91 CYS A C 1
ATOM 717 O O . CYS A 1 91 ? 4.792 -2.968 -7.134 1.00 84.81 91 CYS A O 1
ATOM 719 N N . THR A 1 92 ? 5.268 -5.152 -7.025 1.00 84.88 92 THR A N 1
ATOM 720 C CA . THR A 1 92 ? 4.023 -5.530 -6.346 1.00 84.88 92 THR A CA 1
ATOM 721 C C . THR A 1 92 ? 4.237 -6.661 -5.333 1.00 84.88 92 THR A C 1
ATOM 723 O O . THR A 1 92 ? 5.338 -7.185 -5.189 1.00 84.88 92 THR A O 1
ATOM 726 N N . SER A 1 93 ? 3.208 -7.035 -4.573 1.00 82.12 93 SER A N 1
ATOM 727 C CA . SER A 1 93 ? 3.282 -8.176 -3.649 1.00 82.12 93 SER A CA 1
ATOM 728 C C . SER A 1 93 ? 3.076 -9.505 -4.387 1.00 82.12 93 SER A C 1
ATOM 730 O O . SER A 1 93 ? 2.415 -9.536 -5.425 1.00 82.12 93 SER A O 1
ATOM 732 N N . ARG A 1 94 ? 3.569 -10.628 -3.837 1.00 84.12 94 ARG A N 1
ATOM 733 C CA . ARG A 1 94 ? 3.310 -11.984 -4.380 1.00 84.12 94 ARG A CA 1
ATOM 734 C C . ARG A 1 94 ? 1.839 -12.229 -4.691 1.00 84.12 94 ARG A C 1
ATOM 736 O O . ARG A 1 94 ? 1.521 -12.716 -5.767 1.00 84.12 94 ARG A O 1
ATOM 743 N N . LEU A 1 95 ? 0.954 -11.853 -3.768 1.00 79.31 95 LEU A N 1
ATOM 744 C CA . LEU A 1 95 ? -0.488 -12.051 -3.919 1.00 79.31 95 LEU A CA 1
ATOM 745 C C . LEU A 1 95 ? -1.048 -11.271 -5.113 1.00 79.31 95 LEU A C 1
ATOM 747 O O . LEU A 1 95 ? -1.853 -11.802 -5.873 1.00 79.31 95 LEU A O 1
ATOM 751 N N . LEU A 1 96 ? -0.604 -10.027 -5.311 1.00 80.62 96 LEU A N 1
ATOM 752 C CA . LEU A 1 96 ? -1.030 -9.233 -6.462 1.00 80.62 96 LEU A CA 1
ATOM 753 C C . LEU A 1 96 ? -0.414 -9.726 -7.767 1.00 80.62 96 LEU A C 1
ATOM 755 O O . LEU A 1 96 ? -1.109 -9.728 -8.777 1.00 80.62 96 LEU A O 1
ATOM 759 N N . ARG A 1 97 ? 0.843 -10.185 -7.758 1.00 85.38 97 ARG A N 1
ATOM 760 C CA . ARG A 1 97 ? 1.446 -10.822 -8.934 1.00 85.38 97 ARG A CA 1
ATOM 761 C C . ARG A 1 97 ? 0.663 -12.070 -9.334 1.00 85.38 97 ARG A C 1
ATOM 763 O O . ARG A 1 97 ? 0.262 -12.170 -10.483 1.00 85.38 97 ARG A O 1
ATOM 770 N N . GLN A 1 98 ? 0.351 -12.949 -8.384 1.00 85.00 98 GLN A N 1
ATOM 771 C CA . GLN A 1 98 ? -0.457 -14.146 -8.637 1.00 85.00 98 GLN A CA 1
ATOM 772 C C . GLN A 1 98 ? -1.843 -13.794 -9.191 1.00 85.00 98 GLN A C 1
ATOM 774 O O . GLN A 1 98 ? -2.279 -14.377 -10.181 1.00 85.00 98 GLN A O 1
ATOM 779 N N . ALA A 1 99 ? -2.523 -12.807 -8.603 1.00 84.81 99 ALA A N 1
ATOM 780 C CA . ALA A 1 99 ? -3.805 -12.336 -9.122 1.00 84.81 99 ALA A CA 1
ATOM 781 C C . ALA A 1 99 ? -3.674 -11.764 -10.548 1.00 84.81 99 ALA A C 1
ATOM 783 O O . ALA A 1 99 ? -4.493 -12.070 -11.413 1.00 84.81 99 ALA A O 1
ATOM 784 N N . ALA A 1 100 ? -2.629 -10.977 -10.816 1.00 84.50 100 ALA A N 1
ATOM 785 C CA . ALA A 1 100 ? -2.349 -10.419 -12.137 1.00 84.50 100 ALA A CA 1
ATOM 786 C C . ALA A 1 100 ? -2.005 -11.500 -13.176 1.00 84.50 100 ALA A C 1
ATOM 788 O O . ALA A 1 100 ? -2.419 -11.380 -14.330 1.00 84.50 100 ALA A O 1
ATOM 789 N N . ASP A 1 101 ? -1.301 -12.561 -12.779 1.00 87.88 101 ASP A N 1
ATOM 790 C CA . ASP A 1 101 ? -0.988 -13.713 -13.628 1.00 87.88 101 ASP A CA 1
ATOM 791 C C . ASP A 1 101 ? -2.268 -14.458 -14.025 1.00 87.88 101 ASP A C 1
ATOM 793 O O . ASP A 1 101 ? -2.486 -14.717 -15.211 1.00 87.88 101 ASP A O 1
ATOM 797 N N . LEU A 1 102 ? -3.150 -14.733 -13.054 1.00 87.00 102 LEU A N 1
ATOM 798 C CA . LEU A 1 102 ? -4.440 -15.397 -13.279 1.00 87.00 102 LEU A CA 1
ATOM 799 C C . LEU A 1 102 ? -5.356 -14.591 -14.207 1.00 87.00 102 LEU A C 1
ATOM 801 O O . LEU A 1 102 ? -6.041 -15.159 -15.052 1.00 87.00 102 LEU A O 1
ATOM 805 N N . MET A 1 103 ? -5.341 -13.263 -14.083 1.00 87.38 103 MET A N 1
ATOM 806 C CA . MET A 1 103 ? -6.105 -12.357 -14.948 1.00 87.38 103 MET A CA 1
ATOM 807 C C . MET A 1 103 ? -5.421 -12.093 -16.301 1.00 87.38 103 MET A C 1
ATOM 809 O O . MET A 1 103 ? -5.945 -11.350 -17.131 1.00 87.38 103 MET A O 1
ATOM 813 N N . GLY A 1 104 ? -4.236 -12.665 -16.537 1.00 86.62 104 GLY A N 1
ATOM 814 C CA . GLY A 1 104 ? -3.455 -12.466 -17.758 1.00 86.62 104 GLY A CA 1
ATOM 815 C C . GLY A 1 104 ? -2.836 -11.071 -17.897 1.00 86.62 104 GLY A C 1
ATOM 816 O O . GLY A 1 104 ? -2.240 -10.773 -18.933 1.00 86.62 104 GLY A O 1
ATOM 817 N N . TYR A 1 105 ? -2.935 -10.214 -16.877 1.00 84.56 105 TYR A N 1
ATOM 818 C CA . TYR A 1 105 ? -2.374 -8.862 -16.902 1.00 84.56 105 TYR A CA 1
ATOM 819 C C . TYR A 1 105 ? -0.857 -8.875 -16.972 1.00 84.56 105 TYR A C 1
ATOM 821 O O . TYR A 1 105 ? -0.288 -8.115 -17.747 1.00 84.56 105 TYR A O 1
ATOM 829 N N . THR A 1 106 ? -0.199 -9.770 -16.239 1.00 86.31 106 THR A N 1
ATOM 830 C CA . THR A 1 106 ? 1.259 -9.899 -16.305 1.00 86.31 106 THR A CA 1
ATOM 831 C C . THR A 1 106 ? 1.732 -10.170 -17.726 1.00 86.31 106 THR A C 1
ATOM 833 O O . THR A 1 106 ? 2.614 -9.473 -18.213 1.00 86.31 106 THR A O 1
ATOM 836 N N . LYS A 1 107 ? 1.102 -11.127 -18.422 1.00 84.12 107 LYS A N 1
ATOM 837 C CA . LYS A 1 107 ? 1.455 -11.456 -19.809 1.00 84.12 107 LYS A CA 1
ATOM 838 C C . LYS A 1 107 ? 1.292 -10.250 -20.725 1.00 84.12 107 LYS A C 1
ATOM 840 O O . LYS A 1 107 ? 2.161 -10.000 -21.549 1.00 84.12 107 LYS A O 1
ATOM 845 N N . LYS A 1 108 ? 0.203 -9.490 -20.565 1.00 83.00 108 LYS A N 1
ATOM 846 C CA . LYS A 1 108 ? -0.018 -8.250 -21.321 1.00 83.00 108 LYS A CA 1
ATOM 847 C C . LYS A 1 108 ? 1.081 -7.223 -21.046 1.00 83.00 108 LYS A C 1
ATOM 849 O O . LYS A 1 108 ? 1.595 -6.642 -21.990 1.00 83.00 108 LYS A O 1
ATOM 854 N N . ILE A 1 109 ? 1.449 -7.023 -19.780 1.00 80.44 109 ILE A N 1
ATOM 855 C CA . ILE A 1 109 ? 2.482 -6.064 -19.365 1.00 80.44 109 ILE A CA 1
ATOM 856 C C . ILE A 1 109 ? 3.855 -6.466 -19.920 1.00 80.44 109 ILE A C 1
ATOM 858 O O . ILE A 1 109 ? 4.552 -5.630 -20.488 1.00 80.44 109 ILE A O 1
ATOM 862 N N . GLU A 1 110 ? 4.228 -7.740 -19.789 1.00 83.81 110 GLU A N 1
ATOM 863 C CA . GLU A 1 110 ? 5.519 -8.263 -20.248 1.00 83.81 110 GLU A CA 1
ATOM 864 C C . GLU A 1 110 ? 5.625 -8.290 -21.775 1.00 83.81 110 GLU A C 1
ATOM 866 O O . GLU A 1 110 ? 6.660 -7.912 -22.322 1.00 83.81 110 GLU A O 1
ATOM 871 N N . ALA A 1 111 ? 4.539 -8.622 -22.481 1.00 80.06 111 ALA A N 1
ATOM 872 C CA . ALA A 1 111 ? 4.471 -8.517 -23.941 1.00 80.06 111 ALA A CA 1
ATOM 873 C C . ALA A 1 111 ? 4.640 -7.071 -24.440 1.00 80.06 111 ALA A C 1
ATOM 875 O O . ALA A 1 111 ? 5.120 -6.852 -25.549 1.00 80.06 111 ALA A O 1
ATOM 876 N N . ALA A 1 112 ? 4.283 -6.089 -23.613 1.00 75.12 112 ALA A N 1
ATOM 877 C CA . ALA A 1 112 ? 4.481 -4.668 -23.875 1.00 75.12 112 ALA A CA 1
ATOM 878 C C . ALA A 1 112 ? 5.873 -4.148 -23.447 1.00 75.12 112 ALA A C 1
ATOM 880 O O . ALA A 1 112 ? 6.125 -2.945 -23.471 1.00 75.12 112 ALA A O 1
ATOM 881 N N . GLY A 1 113 ? 6.784 -5.033 -23.027 1.00 75.31 113 GLY A N 1
ATOM 882 C CA . GLY A 1 113 ? 8.140 -4.675 -22.595 1.00 75.31 113 GLY A CA 1
ATOM 883 C C . GLY A 1 113 ? 8.247 -4.198 -21.141 1.00 75.31 113 GLY A C 1
ATOM 884 O O . GLY A 1 113 ? 9.325 -3.781 -20.707 1.00 75.31 113 GLY A O 1
ATOM 885 N N . GLY A 1 114 ? 7.160 -4.265 -20.368 1.00 81.50 114 GLY A N 1
ATOM 886 C CA . GLY A 1 114 ? 7.178 -4.036 -18.925 1.00 81.50 114 GLY A CA 1
ATOM 887 C C . GLY A 1 114 ? 7.735 -5.237 -18.156 1.00 81.50 114 GLY A C 1
ATOM 888 O O . GLY A 1 114 ? 7.683 -6.373 -18.609 1.00 81.50 114 GLY A O 1
ATOM 889 N N . LYS A 1 115 ? 8.255 -5.007 -16.953 1.00 84.88 115 LYS A N 1
ATOM 890 C CA . LYS A 1 115 ? 8.661 -6.057 -16.015 1.00 84.88 115 LYS A CA 1
ATOM 891 C C . LYS A 1 115 ? 7.795 -5.965 -14.780 1.00 84.88 115 LYS A C 1
ATOM 893 O O . LYS A 1 115 ? 7.772 -4.930 -14.120 1.00 84.88 115 LYS A O 1
ATOM 898 N N . VAL A 1 116 ? 7.107 -7.044 -14.437 1.00 86.25 116 VAL A N 1
ATOM 899 C CA . VAL A 1 116 ? 6.426 -7.134 -13.147 1.00 86.25 116 VAL A CA 1
ATOM 900 C C . VAL A 1 116 ? 7.375 -7.844 -12.183 1.00 86.25 116 VAL A C 1
ATOM 902 O O . VAL A 1 116 ? 7.967 -8.864 -12.532 1.00 86.25 116 VAL A O 1
ATOM 905 N N . VAL A 1 117 ? 7.557 -7.313 -10.978 1.00 85.44 117 VAL A N 1
ATOM 906 C CA . VAL A 1 117 ? 8.487 -7.858 -9.981 1.00 85.44 117 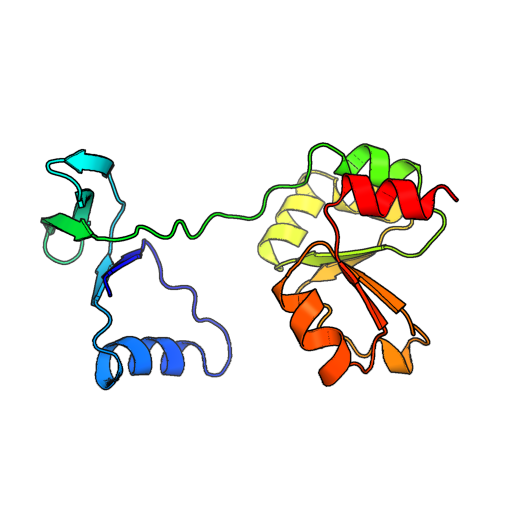VAL A CA 1
ATOM 907 C C . VAL A 1 117 ? 7.776 -7.952 -8.641 1.00 85.44 117 VAL A C 1
ATOM 909 O O . VAL A 1 117 ? 7.104 -7.011 -8.218 1.00 85.44 117 VAL A O 1
ATOM 912 N N . ALA A 1 118 ? 7.893 -9.107 -7.992 1.00 84.56 118 ALA A N 1
ATOM 913 C CA . ALA A 1 118 ? 7.355 -9.333 -6.660 1.00 84.56 118 ALA A CA 1
ATOM 914 C C . ALA A 1 118 ? 8.451 -9.205 -5.593 1.00 84.56 118 ALA A C 1
ATOM 916 O O . ALA A 1 118 ? 9.636 -9.314 -5.899 1.00 84.56 118 ALA A O 1
ATOM 917 N N . ASP A 1 119 ? 8.042 -8.994 -4.341 1.00 79.81 119 ASP A N 1
ATOM 918 C CA . ASP A 1 119 ? 8.891 -9.107 -3.136 1.00 79.81 119 ASP A CA 1
ATOM 919 C C . ASP A 1 119 ? 10.023 -8.097 -2.987 1.00 79.81 119 ASP A C 1
ATOM 921 O O . ASP A 1 119 ? 10.808 -8.176 -2.045 1.00 79.81 119 ASP A O 1
ATOM 925 N N . THR A 1 120 ? 10.086 -7.114 -3.876 1.00 74.81 120 THR A N 1
ATOM 926 C CA . THR A 1 120 ? 11.046 -6.026 -3.781 1.00 74.81 120 THR A CA 1
ATOM 927 C C . THR A 1 120 ? 10.365 -4.703 -4.079 1.00 74.81 120 THR A C 1
ATOM 929 O O . THR A 1 120 ? 9.542 -4.583 -4.988 1.00 74.81 120 THR A O 1
ATOM 932 N N . CYS A 1 121 ? 10.701 -3.694 -3.283 1.00 79.19 121 CYS A N 1
ATOM 933 C CA . CYS A 1 121 ? 10.380 -2.314 -3.606 1.00 79.19 121 CYS A CA 1
ATOM 934 C C . CYS A 1 121 ? 11.481 -1.768 -4.522 1.00 79.19 121 CYS A C 1
ATOM 936 O O . CYS A 1 121 ? 12.653 -2.107 -4.344 1.00 79.19 121 CYS A O 1
ATOM 938 N N . MET A 1 122 ? 11.148 -0.861 -5.447 1.00 81.62 122 MET A N 1
ATOM 939 C CA . MET A 1 122 ? 12.173 -0.220 -6.282 1.00 81.62 122 MET A CA 1
ATOM 940 C C . MET A 1 122 ? 13.257 0.491 -5.454 1.00 81.62 122 MET A C 1
ATOM 942 O O . MET A 1 122 ? 14.396 0.564 -5.886 1.00 81.62 122 MET A O 1
ATOM 946 N N . VAL A 1 123 ? 12.920 0.945 -4.240 1.00 81.56 123 VAL A N 1
ATOM 947 C CA . VAL A 1 123 ? 13.830 1.635 -3.306 1.00 81.56 123 VAL A CA 1
ATOM 948 C C . VAL A 1 123 ? 14.963 0.746 -2.792 1.00 81.56 123 VAL A C 1
ATOM 950 O O . VAL A 1 123 ? 15.979 1.255 -2.342 1.00 81.56 123 VAL A O 1
ATOM 953 N N . VAL A 1 124 ? 14.788 -0.574 -2.818 1.00 78.88 124 VAL A N 1
ATOM 954 C CA . VAL A 1 124 ? 15.814 -1.536 -2.378 1.00 78.88 124 VAL A CA 1
ATOM 955 C C . VAL A 1 124 ? 16.348 -2.368 -3.540 1.00 78.88 124 VAL A C 1
ATOM 957 O O . VAL A 1 124 ? 17.092 -3.322 -3.338 1.00 78.88 124 VAL A O 1
ATOM 960 N N . SER A 1 125 ? 15.947 -2.029 -4.765 1.00 80.25 125 SER A N 1
ATOM 961 C CA . SER A 1 125 ? 16.472 -2.674 -5.961 1.00 80.25 125 SER A CA 1
ATOM 962 C C . SER A 1 125 ? 17.840 -2.063 -6.285 1.00 80.25 125 SER A C 1
ATOM 964 O O . SER A 1 125 ? 17.979 -0.843 -6.178 1.00 80.25 125 SER A O 1
ATOM 966 N N . PRO A 1 126 ? 18.848 -2.857 -6.691 1.00 78.00 126 PRO A N 1
ATOM 967 C CA . PRO A 1 126 ? 20.185 -2.357 -7.013 1.00 78.00 126 PRO A CA 1
ATOM 968 C C . PRO A 1 126 ? 20.189 -1.644 -8.379 1.00 78.00 126 PRO A C 1
ATOM 970 O O . PRO A 1 126 ? 20.833 -2.071 -9.333 1.00 78.00 126 PRO A O 1
ATOM 973 N N . LEU A 1 127 ? 19.413 -0.562 -8.498 1.00 83.81 127 LEU A N 1
ATOM 974 C CA . LEU A 1 127 ? 19.193 0.171 -9.747 1.00 83.81 127 LEU A CA 1
ATOM 975 C C . LEU A 1 127 ? 20.503 0.742 -10.314 1.00 83.81 127 LEU A C 1
ATOM 977 O O . LEU A 1 127 ? 20.663 0.779 -11.532 1.00 83.81 127 LEU A O 1
ATOM 981 N N . GLU A 1 128 ? 21.441 1.121 -9.439 1.00 82.25 128 GLU A N 1
ATOM 982 C CA . GLU A 1 128 ? 22.789 1.577 -9.809 1.00 82.25 128 GLU A CA 1
ATOM 983 C C . GLU A 1 128 ? 23.584 0.476 -10.524 1.00 82.25 128 GLU A C 1
ATOM 985 O O . GLU A 1 128 ? 24.103 0.706 -11.617 1.00 82.25 128 GLU A O 1
ATOM 990 N N . ASP A 1 129 ? 23.618 -0.732 -9.951 1.00 84.06 129 ASP A N 1
ATOM 991 C CA . ASP A 1 129 ? 24.344 -1.887 -10.505 1.00 84.06 129 ASP A CA 1
ATOM 992 C C . ASP A 1 129 ? 23.738 -2.347 -11.836 1.00 84.06 129 ASP A C 1
ATOM 994 O O . ASP A 1 129 ? 24.415 -2.893 -12.705 1.00 84.06 129 ASP A O 1
ATOM 998 N N . MET A 1 130 ? 22.445 -2.081 -12.020 1.00 83.50 130 MET A N 1
ATOM 999 C CA . MET A 1 130 ? 21.717 -2.321 -13.263 1.00 83.50 130 MET A CA 1
ATOM 1000 C C . MET A 1 130 ? 21.948 -1.227 -14.321 1.00 83.50 130 MET A C 1
ATOM 1002 O O . MET A 1 130 ? 21.401 -1.315 -15.421 1.00 83.50 130 MET A O 1
ATOM 1006 N N . GLY A 1 131 ? 22.741 -0.198 -14.006 1.00 84.12 131 GLY A N 1
ATOM 1007 C CA . GLY A 1 131 ? 23.101 0.895 -14.909 1.00 84.12 131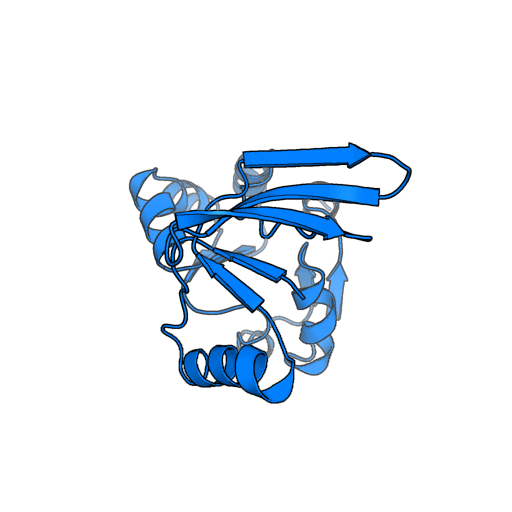 GLY A CA 1
ATOM 1008 C C . GLY A 1 131 ? 22.052 2.005 -15.025 1.00 84.12 131 GLY A C 1
ATOM 1009 O O . GLY A 1 131 ? 22.213 2.910 -15.850 1.00 84.12 131 GLY A O 1
ATOM 1010 N N . TYR A 1 132 ? 20.987 1.977 -14.218 1.00 85.75 132 TYR A N 1
ATOM 1011 C CA . TYR A 1 132 ? 19.982 3.037 -14.201 1.00 85.75 132 TYR A CA 1
ATOM 1012 C C . TYR A 1 132 ? 20.463 4.223 -13.355 1.00 85.75 132 TYR A C 1
ATOM 1014 O O . TYR A 1 132 ? 20.979 4.056 -12.252 1.00 85.75 132 TYR A O 1
ATOM 1022 N N . LYS A 1 133 ? 20.299 5.442 -13.885 1.00 85.69 133 LYS A N 1
ATOM 1023 C CA . LYS A 1 133 ? 20.702 6.702 -13.221 1.00 85.69 133 LYS A CA 1
ATOM 1024 C C . LYS A 1 133 ? 19.526 7.603 -12.853 1.00 85.69 133 LYS A C 1
ATOM 1026 O O . LYS A 1 133 ? 19.641 8.466 -11.981 1.00 85.69 133 LYS A O 1
ATOM 1031 N N . THR A 1 134 ? 18.411 7.451 -13.560 1.00 88.00 134 TH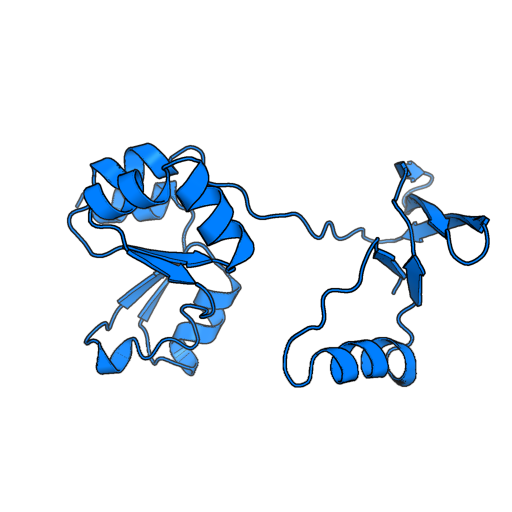R A N 1
ATOM 1032 C CA . THR A 1 134 ? 17.226 8.289 -13.398 1.00 88.00 134 THR A CA 1
ATOM 1033 C C . THR A 1 134 ? 15.997 7.406 -13.343 1.00 88.00 134 THR A C 1
ATOM 1035 O O . THR A 1 134 ? 15.782 6.588 -14.237 1.00 88.00 134 THR A O 1
ATOM 1038 N N . THR A 1 135 ? 15.182 7.593 -12.309 1.00 87.75 135 THR A N 1
ATOM 1039 C CA . THR A 1 135 ? 13.951 6.834 -12.100 1.00 87.75 135 THR A CA 1
ATOM 1040 C C . THR A 1 135 ? 12.759 7.785 -12.065 1.00 87.75 135 THR A C 1
ATOM 1042 O O . THR A 1 135 ? 12.737 8.743 -11.293 1.00 87.75 135 THR A O 1
ATOM 1045 N N . ALA A 1 136 ? 11.755 7.512 -12.897 1.00 88.06 136 ALA A N 1
ATOM 1046 C CA . ALA A 1 136 ? 10.467 8.192 -12.849 1.00 88.06 136 ALA A CA 1
ATOM 1047 C C . ALA A 1 136 ? 9.487 7.373 -11.996 1.00 88.06 136 ALA A C 1
ATOM 1049 O O . ALA A 1 136 ? 9.342 6.174 -12.234 1.00 88.06 136 ALA A O 1
ATOM 1050 N N . VAL A 1 137 ? 8.845 7.989 -10.998 1.00 85.69 137 VAL A N 1
ATOM 1051 C CA . VAL A 1 137 ? 7.963 7.292 -10.045 1.00 85.69 137 VAL A CA 1
ATOM 1052 C C . VAL A 1 137 ? 6.710 8.100 -9.724 1.00 85.69 137 VAL A C 1
ATOM 1054 O O . VAL A 1 137 ? 6.755 9.322 -9.624 1.00 85.69 137 VAL A O 1
ATOM 1057 N N . ASP A 1 138 ? 5.604 7.399 -9.495 1.00 84.31 138 ASP A N 1
ATOM 1058 C CA . ASP A 1 138 ? 4.340 7.941 -8.979 1.00 84.31 138 ASP A CA 1
ATOM 1059 C C . ASP A 1 138 ? 4.173 7.718 -7.464 1.00 84.31 138 ASP A C 1
ATOM 1061 O O . ASP A 1 138 ? 3.220 8.187 -6.842 1.00 84.31 138 ASP A O 1
ATOM 1065 N N . SER A 1 139 ? 5.132 7.031 -6.839 1.00 85.31 139 SER A N 1
ATOM 1066 C CA . SER A 1 139 ? 5.175 6.786 -5.400 1.00 85.31 139 SER A CA 1
ATOM 1067 C C . SER A 1 139 ? 5.978 7.867 -4.680 1.00 85.31 139 SER A C 1
ATOM 1069 O O . SER A 1 139 ? 7.194 7.957 -4.848 1.00 85.31 139 SER A O 1
ATOM 1071 N N . GLY A 1 140 ? 5.326 8.626 -3.793 1.00 80.38 140 GLY A N 1
ATOM 1072 C CA . GLY A 1 140 ? 6.004 9.624 -2.954 1.00 80.38 140 GLY A CA 1
ATOM 1073 C C . GLY A 1 140 ? 7.079 9.015 -2.042 1.00 80.38 140 GLY A C 1
ATOM 1074 O O . GLY A 1 140 ? 8.144 9.599 -1.856 1.00 80.38 140 GLY A O 1
ATOM 1075 N N . LYS A 1 141 ? 6.857 7.783 -1.551 1.00 81.00 141 LYS A N 1
ATOM 1076 C CA . LYS A 1 141 ? 7.867 7.016 -0.803 1.00 81.00 141 LYS A CA 1
ATOM 1077 C C . LYS A 1 141 ? 9.110 6.786 -1.661 1.00 81.00 141 LYS A C 1
ATOM 1079 O O . LYS A 1 141 ? 10.223 7.056 -1.219 1.00 81.00 141 LYS A O 1
ATOM 1084 N N . ALA A 1 142 ? 8.921 6.278 -2.877 1.00 82.56 142 ALA A N 1
ATOM 1085 C CA . ALA A 1 142 ? 10.039 6.030 -3.775 1.00 82.56 142 ALA A CA 1
ATOM 1086 C C . ALA A 1 142 ? 10.756 7.335 -4.132 1.00 82.56 142 ALA A C 1
ATOM 1088 O O . ALA A 1 142 ? 11.981 7.382 -4.075 1.00 82.56 142 ALA A O 1
ATOM 1089 N N . ALA A 1 143 ? 10.001 8.404 -4.396 1.00 87.56 143 ALA A N 1
ATOM 1090 C CA . ALA A 1 143 ? 10.565 9.699 -4.738 1.00 87.56 143 ALA A CA 1
ATOM 1091 C C . ALA A 1 143 ? 11.481 10.260 -3.641 1.00 87.56 143 ALA A C 1
ATOM 1093 O O . ALA A 1 143 ? 12.527 10.826 -3.945 1.00 87.56 143 ALA A O 1
ATOM 1094 N N . ASN A 1 144 ? 11.118 10.045 -2.374 1.00 87.06 144 ASN A N 1
ATOM 1095 C CA . ASN A 1 144 ? 11.911 10.480 -1.231 1.00 87.06 144 ASN A CA 1
ATOM 1096 C C . ASN A 1 144 ? 13.160 9.613 -0.990 1.00 87.06 144 ASN A C 1
ATOM 1098 O O . ASN A 1 144 ? 14.223 10.138 -0.677 1.00 87.06 144 ASN A O 1
ATOM 1102 N N . TYR A 1 145 ? 13.049 8.284 -1.101 1.00 85.19 145 TYR A N 1
ATOM 1103 C CA . TYR A 1 145 ? 14.139 7.385 -0.698 1.00 85.19 145 TYR A CA 1
ATOM 1104 C C . TYR A 1 145 ? 15.145 7.061 -1.806 1.00 85.19 145 TYR A C 1
ATOM 1106 O O . TYR A 1 145 ? 16.317 6.845 -1.502 1.00 85.19 145 TYR A O 1
ATOM 1114 N N . LEU A 1 146 ? 14.727 7.026 -3.074 1.00 87.25 146 LEU A N 1
ATOM 1115 C CA . LEU A 1 146 ? 15.594 6.652 -4.200 1.00 87.25 146 LEU A CA 1
ATOM 1116 C C . LEU A 1 146 ? 16.877 7.502 -4.336 1.00 87.25 146 LEU A C 1
ATOM 1118 O O . LEU A 1 146 ? 17.916 6.909 -4.640 1.00 87.25 146 LEU A O 1
ATOM 1122 N N . PRO A 1 147 ? 16.877 8.829 -4.079 1.00 88.31 147 PRO A N 1
ATOM 1123 C CA . PRO A 1 147 ? 18.102 9.627 -4.132 1.00 88.31 147 PRO A CA 1
ATOM 1124 C C . PRO A 1 147 ? 19.115 9.257 -3.045 1.00 88.31 147 PRO A C 1
ATOM 1126 O O . PRO A 1 147 ? 20.316 9.348 -3.272 1.00 88.31 147 PRO A O 1
ATOM 1129 N N . GLY A 1 148 ? 18.644 8.831 -1.868 1.00 84.31 148 GLY A N 1
ATOM 1130 C CA . GLY A 1 148 ? 19.509 8.463 -0.745 1.00 84.31 148 GLY A CA 1
ATOM 1131 C C . GLY A 1 148 ? 19.985 7.012 -0.797 1.00 84.31 148 GLY A C 1
ATOM 1132 O O . GLY A 1 148 ? 21.166 6.744 -0.607 1.00 84.31 148 GLY A O 1
ATOM 1133 N N . PHE A 1 149 ? 19.071 6.075 -1.062 1.00 80.12 149 PHE A N 1
ATOM 1134 C CA . PHE A 1 149 ? 19.347 4.634 -1.008 1.00 80.12 149 PHE A CA 1
ATOM 1135 C C . PHE A 1 149 ? 19.977 4.080 -2.287 1.00 80.12 149 PHE A C 1
ATOM 1137 O O . PHE A 1 149 ? 20.794 3.170 -2.207 1.00 80.12 149 PHE A O 1
ATOM 1144 N N . CYS A 1 150 ? 19.596 4.616 -3.449 1.00 82.56 150 CYS A N 1
ATOM 1145 C CA . CYS A 1 150 ? 20.018 4.113 -4.761 1.00 82.56 150 CYS A CA 1
ATOM 1146 C C . CYS A 1 150 ? 20.659 5.203 -5.634 1.00 82.56 150 CYS A C 1
ATOM 1148 O O . CYS A 1 150 ? 20.723 5.038 -6.856 1.00 82.56 150 CYS A O 1
ATOM 1150 N N . LYS A 1 151 ? 21.031 6.348 -5.035 1.00 86.06 151 LYS A N 1
ATOM 1151 C CA . LYS A 1 151 ? 21.667 7.510 -5.691 1.00 86.06 151 LYS A CA 1
ATOM 1152 C C . LYS A 1 151 ? 21.027 7.888 -7.031 1.00 86.06 151 LYS A C 1
ATOM 1154 O O . LYS A 1 151 ? 21.697 8.340 -7.959 1.00 86.06 151 LYS A O 1
ATOM 1159 N N . GLN A 1 152 ? 19.715 7.687 -7.146 1.00 88.44 152 GLN A N 1
ATOM 1160 C CA . GLN A 1 152 ? 18.982 7.945 -8.376 1.00 88.44 152 GLN A CA 1
ATOM 1161 C C . GLN A 1 152 ? 18.593 9.417 -8.454 1.00 88.44 152 GLN A C 1
ATOM 1163 O O . GLN A 1 152 ? 18.130 10.008 -7.479 1.00 88.44 152 GLN A O 1
ATOM 1168 N N . SER A 1 153 ? 18.658 9.983 -9.656 1.00 90.50 153 SER A N 1
ATOM 1169 C CA . SER A 1 153 ? 17.885 11.189 -9.958 1.00 90.50 153 SER A CA 1
ATOM 1170 C C . SER A 1 153 ? 16.411 10.811 -10.098 1.00 90.50 153 SER A C 1
ATOM 1172 O O . SER A 1 153 ? 16.076 9.887 -10.839 1.00 90.50 153 SER A O 1
ATOM 1174 N N . VAL A 1 154 ? 15.520 11.503 -9.394 1.00 90.44 154 VAL A N 1
ATOM 1175 C CA . VAL A 1 154 ? 14.091 11.166 -9.370 1.00 90.44 154 VAL A CA 1
ATOM 1176 C C . VAL A 1 154 ? 13.278 12.164 -10.182 1.00 90.44 154 VAL A C 1
ATOM 1178 O O . VAL A 1 154 ? 13.424 13.372 -10.023 1.00 90.44 154 VAL A O 1
ATOM 1181 N N . VAL A 1 155 ? 12.357 11.642 -10.991 1.00 90.19 155 VAL A N 1
ATOM 1182 C CA . VAL A 1 155 ? 11.255 12.411 -11.580 1.00 90.19 155 VAL A CA 1
ATOM 1183 C C . VAL A 1 155 ? 9.954 11.933 -10.944 1.00 90.19 155 VAL A C 1
ATOM 1185 O O . VAL A 1 155 ? 9.513 10.814 -11.195 1.00 90.19 155 VAL A O 1
ATOM 1188 N N . PHE A 1 156 ? 9.350 12.763 -10.097 1.00 88.81 156 PHE A N 1
ATOM 1189 C CA . PHE A 1 156 ? 8.072 12.456 -9.459 1.00 88.81 156 PHE A CA 1
ATOM 1190 C C . PHE A 1 156 ? 6.918 13.075 -10.249 1.00 88.81 156 PHE A C 1
ATOM 1192 O O . PHE A 1 156 ? 6.993 14.239 -10.638 1.00 88.81 156 PHE A O 1
ATOM 1199 N N . GLY A 1 157 ? 5.861 12.304 -10.484 1.00 85.50 157 GLY A N 1
ATOM 1200 C CA . GLY A 1 157 ? 4.671 12.772 -11.188 1.00 85.50 157 GLY A CA 1
ATOM 1201 C C . GLY A 1 157 ? 3.574 11.718 -11.181 1.00 85.50 157 GLY A C 1
ATOM 1202 O O . GLY A 1 157 ? 3.821 10.550 -10.888 1.00 85.50 157 GLY A O 1
ATOM 1203 N N . ASN A 1 158 ? 2.347 12.116 -11.509 1.00 83.25 158 ASN A N 1
ATOM 1204 C CA . ASN A 1 158 ? 1.286 11.132 -11.720 1.00 83.25 158 ASN A CA 1
ATOM 1205 C C . ASN A 1 158 ? 1.551 10.321 -12.998 1.00 83.25 158 ASN A C 1
ATOM 1207 O O . ASN A 1 158 ? 2.292 10.757 -13.881 1.00 83.25 158 ASN A O 1
ATOM 1211 N N . VAL A 1 159 ? 0.917 9.152 -13.109 1.00 77.94 159 VAL A N 1
ATOM 1212 C CA . VAL A 1 159 ? 1.126 8.243 -14.243 1.00 77.94 159 VAL A CA 1
ATOM 1213 C C . VAL A 1 159 ? 0.959 8.971 -15.582 1.00 77.94 159 VAL A C 1
ATOM 1215 O O . VAL A 1 159 ? 1.882 8.941 -16.384 1.00 77.94 159 VAL A O 1
ATOM 1218 N N . ASP A 1 160 ? -0.130 9.708 -15.807 1.00 77.25 160 ASP A N 1
ATOM 1219 C CA . ASP A 1 160 ? -0.391 10.383 -17.091 1.00 77.25 160 ASP A CA 1
ATOM 1220 C C . ASP A 1 160 ? 0.675 11.433 -17.464 1.00 77.25 160 ASP A C 1
ATOM 1222 O O . ASP A 1 160 ? 0.992 11.644 -18.637 1.00 77.25 160 ASP A O 1
ATOM 1226 N N . GLU A 1 161 ? 1.244 12.125 -16.479 1.00 81.88 161 GLU A N 1
ATOM 1227 C CA . GLU A 1 161 ? 2.361 13.047 -16.677 1.00 81.88 161 GLU A CA 1
ATOM 1228 C C . GLU A 1 161 ? 3.652 12.307 -17.032 1.00 81.88 161 GLU A C 1
ATOM 1230 O O . GLU A 1 161 ? 4.342 12.691 -17.980 1.00 81.88 161 GLU A O 1
ATOM 1235 N N . LEU A 1 162 ? 3.964 11.226 -16.313 1.00 80.38 162 LEU A N 1
ATOM 1236 C CA . LEU A 1 162 ? 5.147 10.415 -16.589 1.00 80.38 162 LEU A CA 1
ATOM 1237 C C . LEU A 1 162 ? 5.069 9.772 -17.977 1.00 80.38 162 LEU A C 1
ATOM 1239 O O . LEU A 1 162 ? 6.073 9.741 -18.682 1.00 80.38 162 LEU A O 1
ATOM 1243 N N . ILE A 1 163 ? 3.880 9.336 -18.405 1.00 74.50 163 ILE A N 1
ATOM 1244 C CA . ILE A 1 163 ? 3.644 8.795 -19.751 1.00 74.50 163 ILE A CA 1
ATOM 1245 C C . ILE A 1 163 ? 3.950 9.838 -20.819 1.00 74.50 163 ILE A C 1
ATOM 1247 O O . ILE A 1 163 ? 4.714 9.558 -21.737 1.00 74.50 163 ILE A O 1
ATOM 1251 N N . ARG A 1 164 ? 3.409 11.055 -20.691 1.00 77.19 164 ARG A N 1
ATOM 1252 C CA . ARG A 1 164 ? 3.660 12.130 -21.668 1.00 77.19 164 ARG A CA 1
ATOM 1253 C C . ARG A 1 164 ? 5.144 12.457 -21.803 1.00 77.19 164 ARG A C 1
ATOM 1255 O O . ARG A 1 164 ? 5.610 12.753 -22.894 1.00 77.19 164 ARG A O 1
ATOM 1262 N N . ARG A 1 165 ? 5.908 12.350 -20.713 1.00 74.88 165 ARG A N 1
ATOM 1263 C CA . ARG A 1 165 ? 7.369 12.536 -20.718 1.00 74.88 165 ARG A CA 1
ATOM 1264 C C . ARG A 1 165 ? 8.138 11.375 -21.367 1.00 74.88 165 ARG A C 1
ATOM 1266 O O . ARG A 1 165 ? 9.314 11.542 -21.671 1.00 74.88 165 ARG A O 1
ATOM 1273 N N . LEU A 1 166 ? 7.516 10.207 -21.542 1.00 67.81 166 LEU A N 1
ATOM 1274 C CA . LEU A 1 166 ? 8.089 9.052 -22.246 1.00 67.81 166 LEU A CA 1
ATOM 1275 C C . LEU A 1 166 ? 7.805 9.070 -23.758 1.00 67.81 166 LEU A C 1
ATOM 1277 O O . LEU A 1 166 ? 8.470 8.340 -24.491 1.00 67.81 166 LEU A O 1
ATOM 1281 N N . GLU A 1 167 ? 6.829 9.865 -24.210 1.00 61.38 167 GLU A N 1
ATOM 1282 C CA . GLU A 1 167 ? 6.449 10.022 -25.625 1.00 61.38 167 GLU A CA 1
ATOM 1283 C C . GLU A 1 167 ? 7.342 11.013 -26.403 1.00 61.38 167 GLU A C 1
ATOM 1285 O O . GLU A 1 167 ? 7.245 11.069 -27.630 1.00 61.38 167 GLU A O 1
ATOM 1290 N N . ILE A 1 168 ? 8.217 11.753 -25.707 1.00 47.84 168 ILE A N 1
ATOM 1291 C CA . ILE A 1 168 ? 9.231 12.675 -26.259 1.00 47.84 168 ILE A CA 1
ATOM 1292 C C . ILE A 1 168 ? 10.599 11.981 -26.271 1.00 47.84 168 ILE A C 1
ATOM 1294 O O . ILE A 1 168 ? 11.315 12.113 -27.287 1.00 47.84 168 ILE A O 1
#

Sequence (168 aa):
AYIFYIDIRSGGKGYEEFVKRAVEEDGVLYLRGKVSKIFEENGKVKVWGVDTLSGKDIEVDADMVVLAMAMRPSKGAEELAKKLKKPIWICTSRLLRQAADLMGYTKKIEAAGGKVVADTCMVVSPLEDMGYKTTAVDSGKAANYLPGFCKQSVVFGNVDELIRRLEI